Protein AF-A0A6L4ZRF6-F1 (afdb_monomer_lite)

Foldseek 3Di:
DVVVVVVVVVVVVVVVVVVVVVVVVVVVCVVVPDPPVVVVVVVVVCVVVPPPPPDDDDPPDDDDPPPDPQDCAQPPPRDNVQADSVQCAGPVVRDHDD

Secondary structure (DSSP, 8-state):
-HHHHHHHHHHHHHHHHHHHHHHHHHHHHHHHHSSHHHHHHHHHHHHHHTTS------TT--------PPPSS-TTT--STTEETTTTEETTTTEE--

Radius of gyration: 26.77 Å; chains: 1; bounding box: 48×26×82 Å

Structure (mmCIF, N/CA/C/O backbone):
data_AF-A0A6L4ZRF6-F1
#
_entry.id   AF-A0A6L4ZRF6-F1
#
loop_
_atom_site.group_PDB
_atom_site.id
_atom_site.type_symbol
_atom_site.label_atom_id
_atom_site.label_alt_id
_atom_site.label_comp_id
_atom_site.label_asym_id
_atom_site.label_entity_id
_atom_site.label_seq_id
_atom_site.pdbx_PDB_ins_code
_atom_site.Cartn_x
_atom_site.Cartn_y
_atom_site.Cartn_z
_atom_site.occupancy
_atom_site.B_iso_or_equiv
_atom_site.auth_seq_id
_atom_site.auth_comp_id
_atom_site.auth_asym_id
_atom_site.auth_atom_id
_atom_site.pdbx_PDB_model_num
ATOM 1 N N . MET A 1 1 ? 22.731 5.575 -45.638 1.00 62.84 1 MET A N 1
ATOM 2 C CA . MET A 1 1 ? 21.428 5.202 -45.036 1.00 62.84 1 MET A CA 1
ATOM 3 C C . MET A 1 1 ? 21.504 5.126 -43.505 1.00 62.84 1 MET A C 1
ATOM 5 O O . MET A 1 1 ? 20.473 5.020 -42.859 1.00 62.84 1 MET A O 1
ATOM 9 N N . ASP A 1 2 ? 22.690 5.286 -42.912 1.00 85.00 2 ASP A N 1
ATOM 10 C CA . ASP A 1 2 ? 22.946 5.011 -41.490 1.00 85.00 2 ASP A CA 1
ATOM 11 C C . ASP A 1 2 ? 22.558 6.144 -40.532 1.00 85.00 2 ASP A C 1
ATOM 13 O O . ASP A 1 2 ? 22.240 5.894 -39.373 1.00 85.00 2 ASP A O 1
ATOM 17 N N . PHE A 1 3 ? 22.507 7.392 -41.012 1.00 91.62 3 PHE A N 1
ATOM 18 C CA . PHE A 1 3 ? 22.149 8.541 -40.173 1.00 91.62 3 PHE A CA 1
ATOM 19 C C . PHE A 1 3 ? 20.711 8.460 -39.639 1.00 91.62 3 PHE A C 1
ATOM 21 O O . PHE A 1 3 ? 20.464 8.734 -38.468 1.00 91.62 3 PHE A O 1
ATOM 28 N N . MET A 1 4 ? 19.767 8.016 -40.475 1.00 92.81 4 MET A N 1
ATOM 29 C CA . MET A 1 4 ? 18.377 7.840 -40.046 1.00 92.81 4 MET A CA 1
ATOM 30 C C . MET A 1 4 ? 18.254 6.701 -39.031 1.00 92.81 4 MET A C 1
ATOM 32 O O . MET A 1 4 ? 17.573 6.861 -38.025 1.00 92.81 4 MET A O 1
ATOM 36 N N . ALA A 1 5 ? 18.969 5.590 -39.236 1.00 90.62 5 ALA A N 1
ATOM 37 C CA . ALA A 1 5 ? 18.994 4.480 -38.284 1.00 90.62 5 ALA A CA 1
ATOM 38 C C . ALA A 1 5 ? 19.575 4.900 -36.920 1.00 90.62 5 ALA A C 1
ATOM 40 O O . ALA A 1 5 ? 19.032 4.530 -35.880 1.00 90.62 5 ALA A O 1
ATOM 41 N N . PHE A 1 6 ? 20.622 5.731 -36.915 1.00 91.94 6 PHE A N 1
ATOM 42 C CA . PHE A 1 6 ? 21.191 6.294 -35.692 1.00 91.94 6 PHE A CA 1
ATOM 43 C C . PHE A 1 6 ? 20.197 7.204 -34.955 1.00 91.94 6 PHE A C 1
ATOM 45 O O . PHE A 1 6 ? 19.999 7.047 -33.751 1.00 91.94 6 PHE A O 1
ATOM 52 N N . LEU A 1 7 ? 19.515 8.105 -35.672 1.00 93.38 7 LEU A N 1
ATOM 53 C CA . LEU A 1 7 ? 18.487 8.970 -35.083 1.00 93.38 7 LEU A CA 1
ATOM 54 C C . LEU A 1 7 ? 17.329 8.166 -34.481 1.00 93.38 7 LEU A C 1
ATOM 56 O O . LEU A 1 7 ? 16.917 8.443 -33.356 1.00 93.38 7 LEU A O 1
ATOM 60 N N . PHE A 1 8 ? 16.844 7.136 -35.179 1.00 93.06 8 PHE A N 1
ATOM 61 C CA . PHE A 1 8 ? 15.815 6.244 -34.640 1.00 93.06 8 PHE A CA 1
ATOM 62 C C . PHE A 1 8 ? 16.291 5.503 -33.386 1.00 93.06 8 PHE A C 1
ATOM 64 O O . PHE A 1 8 ? 15.535 5.403 -32.422 1.00 93.06 8 PHE A O 1
ATOM 71 N N . GLY A 1 9 ? 17.546 5.044 -33.358 1.00 93.56 9 GLY A N 1
ATOM 72 C CA . GLY A 1 9 ? 18.135 4.401 -32.183 1.00 93.56 9 GLY A CA 1
ATOM 73 C C . GLY A 1 9 ? 18.173 5.320 -30.958 1.00 93.56 9 GLY A C 1
ATOM 74 O O . GLY A 1 9 ? 17.752 4.919 -29.873 1.00 93.56 9 GLY A O 1
ATOM 75 N N . VAL A 1 10 ? 18.606 6.572 -31.131 1.00 93.56 10 VAL A N 1
ATOM 76 C CA . VAL A 1 10 ? 18.661 7.562 -30.040 1.00 93.56 10 VAL A CA 1
ATOM 77 C C . VAL A 1 10 ? 17.261 7.904 -29.528 1.00 93.56 10 VAL A C 1
ATOM 79 O O . VAL A 1 10 ? 17.039 7.923 -28.316 1.00 93.56 10 VAL A O 1
ATOM 82 N N . LEU A 1 11 ? 16.301 8.121 -30.431 1.00 93.69 11 LEU A N 1
ATOM 83 C CA . LEU A 1 11 ? 14.914 8.411 -30.057 1.00 93.69 11 LEU A CA 1
ATOM 84 C C . LEU A 1 11 ? 14.264 7.236 -29.318 1.00 93.69 11 LEU A C 1
ATOM 86 O O . LEU A 1 11 ? 13.555 7.449 -28.336 1.00 93.69 11 LEU A O 1
ATOM 90 N N . PHE A 1 12 ? 14.539 6.001 -29.741 1.00 93.38 12 PHE A N 1
ATOM 91 C CA . PHE A 1 12 ? 14.005 4.803 -29.100 1.00 93.38 12 PHE A CA 1
ATOM 92 C C . PHE A 1 12 ? 14.560 4.606 -27.683 1.00 93.38 12 PHE A C 1
ATOM 94 O O . PHE A 1 12 ? 13.794 4.358 -26.753 1.00 93.38 12 PHE A O 1
ATOM 101 N N . ILE A 1 13 ? 15.872 4.787 -27.488 1.00 93.25 13 ILE A N 1
ATOM 102 C CA . ILE A 1 13 ? 16.501 4.709 -26.160 1.00 93.25 13 ILE A CA 1
ATOM 103 C C . ILE A 1 13 ? 15.980 5.827 -25.250 1.00 93.25 13 ILE A C 1
ATOM 105 O O . ILE A 1 13 ? 15.648 5.564 -24.095 1.00 93.25 13 ILE A O 1
ATOM 109 N N . GLY A 1 14 ? 15.852 7.054 -25.767 1.00 92.12 14 GLY A N 1
ATOM 110 C CA . GLY A 1 14 ? 15.273 8.173 -25.022 1.00 92.12 14 GLY A CA 1
ATOM 111 C C . GLY A 1 14 ? 13.829 7.902 -24.593 1.00 92.12 14 GLY A C 1
ATOM 112 O O . GLY A 1 14 ? 13.486 8.088 -23.428 1.00 92.12 14 GLY A O 1
ATOM 113 N N . TYR A 1 15 ? 13.000 7.384 -25.502 1.00 93.69 15 TYR A N 1
ATOM 114 C CA . TYR A 1 15 ? 11.612 7.023 -25.213 1.00 93.69 15 TYR A CA 1
ATOM 115 C C . TYR A 1 15 ? 11.503 5.908 -24.163 1.00 93.69 15 TYR A C 1
ATOM 117 O O . TYR A 1 15 ? 10.724 6.028 -23.216 1.00 93.69 15 TYR A O 1
ATOM 125 N N . LEU A 1 16 ? 12.303 4.842 -24.282 1.00 93.50 16 LEU A N 1
ATOM 126 C CA . LEU A 1 16 ? 12.352 3.781 -23.272 1.00 93.50 16 LEU A CA 1
ATOM 127 C C . LEU A 1 16 ? 12.818 4.317 -21.913 1.00 93.50 16 LEU A C 1
ATOM 129 O O . LEU A 1 16 ? 12.228 3.971 -20.892 1.00 93.50 16 LEU A O 1
ATOM 133 N N . GLY A 1 17 ? 13.829 5.190 -21.901 1.00 91.12 17 GLY A N 1
ATOM 134 C CA . GLY A 1 17 ? 14.337 5.827 -20.689 1.00 91.12 17 GLY A CA 1
ATOM 135 C C . GLY A 1 17 ? 13.268 6.638 -19.958 1.00 91.12 17 GLY A C 1
ATOM 136 O O . GLY A 1 17 ? 13.114 6.474 -18.751 1.00 91.12 17 GLY A O 1
ATOM 137 N N . ILE A 1 18 ? 12.481 7.438 -20.686 1.00 90.81 18 ILE A N 1
ATOM 138 C CA . ILE A 1 18 ? 11.383 8.232 -20.113 1.00 90.81 18 ILE A 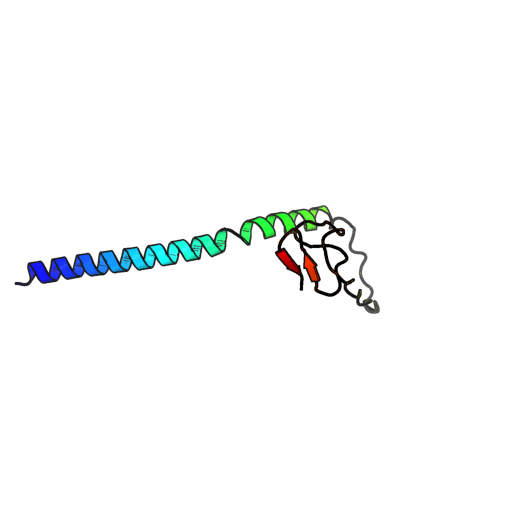CA 1
ATOM 139 C C . ILE A 1 18 ? 10.301 7.323 -19.518 1.00 90.81 18 ILE A C 1
ATOM 141 O O . ILE A 1 18 ? 9.910 7.527 -18.376 1.00 90.81 18 ILE A O 1
ATOM 145 N N . ASN A 1 19 ? 9.865 6.282 -20.235 1.00 87.69 19 ASN A N 1
ATOM 146 C CA . ASN A 1 19 ? 8.832 5.363 -19.730 1.00 87.69 19 ASN A CA 1
ATOM 147 C C . ASN A 1 19 ? 9.291 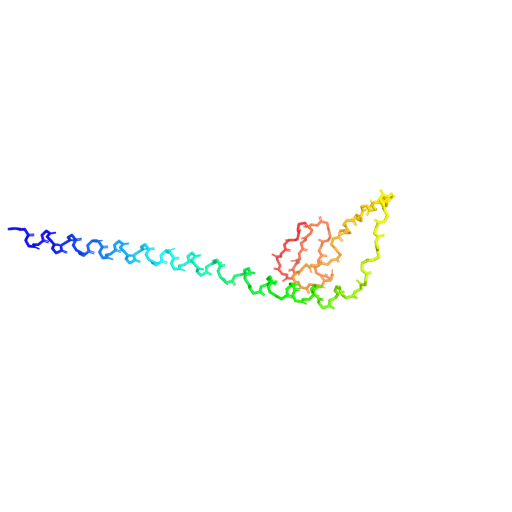4.572 -18.492 1.00 87.69 19 ASN A C 1
ATOM 149 O O . ASN A 1 19 ? 8.501 4.299 -17.589 1.00 87.69 19 ASN A O 1
ATOM 153 N N . ILE A 1 20 ? 10.568 4.178 -18.444 1.00 89.19 20 ILE A N 1
ATOM 154 C CA . ILE A 1 20 ? 11.144 3.490 -17.282 1.00 89.19 20 ILE A CA 1
ATOM 155 C C . ILE A 1 20 ? 11.275 4.454 -16.102 1.00 89.19 20 ILE A C 1
ATOM 157 O O . ILE A 1 20 ? 10.969 4.063 -14.975 1.00 89.19 20 ILE A O 1
ATOM 161 N N . TRP A 1 21 ? 11.709 5.691 -16.355 1.00 88.56 21 TRP A N 1
ATOM 162 C CA . TRP A 1 21 ? 11.822 6.729 -15.337 1.00 88.56 21 TRP A CA 1
ATOM 163 C C . TRP A 1 21 ? 10.463 7.054 -14.721 1.00 88.56 21 TRP A C 1
ATOM 165 O O . TRP A 1 21 ? 10.344 7.034 -13.504 1.00 88.56 21 TRP A O 1
ATOM 175 N N . ASP A 1 22 ? 9.436 7.251 -15.546 1.00 85.81 22 ASP A N 1
ATOM 176 C CA . ASP A 1 22 ? 8.076 7.573 -15.104 1.00 85.81 22 ASP A CA 1
ATOM 177 C C . ASP A 1 22 ? 7.497 6.460 -14.213 1.00 85.81 22 ASP A C 1
ATOM 179 O O . ASP A 1 22 ? 7.090 6.687 -13.075 1.00 85.81 22 ASP A O 1
ATOM 183 N N . ARG A 1 23 ? 7.630 5.199 -14.649 1.00 84.00 23 ARG A N 1
ATOM 184 C CA . ARG A 1 23 ? 7.219 4.026 -13.856 1.00 84.00 23 ARG A CA 1
ATOM 185 C C . ARG A 1 23 ? 8.037 3.840 -12.570 1.00 84.00 23 ARG A C 1
ATOM 187 O O . ARG A 1 23 ? 7.585 3.185 -11.623 1.00 84.00 23 ARG A O 1
ATOM 194 N N . TRP A 1 24 ? 9.283 4.304 -12.540 1.00 84.44 24 TRP A N 1
ATOM 195 C CA . TRP A 1 24 ? 10.101 4.278 -11.329 1.00 84.44 24 TRP A CA 1
ATOM 196 C C . TRP A 1 24 ? 9.722 5.413 -10.372 1.00 84.44 24 TRP A C 1
ATOM 198 O O . TRP A 1 24 ? 9.648 5.180 -9.166 1.00 84.44 24 TRP A O 1
ATOM 208 N N . GLU A 1 25 ? 9.407 6.593 -10.902 1.00 83.31 25 GLU A N 1
ATOM 209 C CA . GLU A 1 25 ? 8.938 7.763 -10.161 1.00 83.31 25 GLU A CA 1
ATOM 210 C C . GLU A 1 25 ? 7.616 7.461 -9.445 1.00 83.31 25 GLU A C 1
ATOM 212 O O . GLU A 1 25 ? 7.523 7.665 -8.235 1.00 83.31 25 GLU A O 1
ATOM 217 N N . GLU A 1 26 ? 6.653 6.843 -10.138 1.00 79.19 26 GLU A N 1
ATOM 218 C CA . GLU A 1 26 ? 5.393 6.363 -9.548 1.00 79.19 26 GLU A CA 1
ATOM 219 C C . GLU A 1 26 ? 5.629 5.407 -8.369 1.00 79.19 26 GLU A C 1
ATOM 221 O O . GLU A 1 26 ? 5.065 5.588 -7.287 1.00 79.19 26 GLU A O 1
ATOM 226 N N . ARG A 1 27 ? 6.516 4.415 -8.540 1.00 74.56 27 ARG A N 1
ATOM 227 C CA . ARG A 1 27 ? 6.858 3.456 -7.474 1.00 74.56 27 ARG A CA 1
ATOM 228 C C . ARG A 1 27 ? 7.583 4.102 -6.303 1.00 74.56 27 ARG A C 1
ATOM 230 O O . ARG A 1 27 ? 7.388 3.701 -5.155 1.00 74.56 27 ARG A O 1
ATOM 237 N N . ARG A 1 28 ? 8.437 5.090 -6.567 1.00 73.19 28 ARG A N 1
ATOM 238 C CA . ARG A 1 28 ? 9.097 5.834 -5.497 1.00 73.19 28 ARG A CA 1
ATOM 239 C C . ARG A 1 28 ? 8.075 6.663 -4.727 1.00 73.19 28 ARG A C 1
ATOM 241 O O . ARG A 1 28 ? 8.121 6.670 -3.504 1.00 73.19 28 ARG A O 1
ATOM 248 N N . HIS A 1 29 ? 7.141 7.315 -5.413 1.00 66.12 29 HIS A N 1
ATOM 249 C CA . HIS A 1 29 ? 6.090 8.076 -4.753 1.00 66.12 29 HIS A CA 1
ATOM 250 C C . HIS A 1 29 ? 5.210 7.177 -3.884 1.00 66.12 29 HIS A C 1
ATOM 252 O O . HIS A 1 29 ? 5.052 7.496 -2.710 1.00 66.12 29 HIS A O 1
ATOM 258 N N . SER A 1 30 ? 4.763 6.013 -4.374 1.00 63.91 30 SER A N 1
ATOM 259 C CA . SER A 1 30 ? 3.963 5.076 -3.567 1.00 63.91 30 SER A CA 1
ATOM 260 C C . SER A 1 30 ? 4.678 4.599 -2.298 1.00 63.91 30 SER A C 1
ATOM 262 O O . SER A 1 30 ? 4.046 4.456 -1.258 1.00 63.91 30 SER A O 1
ATOM 264 N N . LEU A 1 31 ? 6.003 4.418 -2.344 1.00 58.88 31 LEU A N 1
ATOM 265 C CA . LEU A 1 31 ? 6.812 4.078 -1.163 1.00 58.88 31 LEU A CA 1
ATOM 266 C C . LEU A 1 31 ? 6.900 5.221 -0.135 1.00 58.88 31 LEU A C 1
ATOM 268 O O . LEU A 1 31 ? 7.180 4.975 1.035 1.00 58.88 31 LEU A O 1
ATOM 272 N N . PHE A 1 32 ? 6.678 6.469 -0.553 1.00 58.19 32 PHE A N 1
ATOM 273 C CA . PHE A 1 32 ? 6.805 7.652 0.301 1.00 58.19 32 PHE A CA 1
ATOM 274 C C . PHE A 1 32 ? 5.464 8.271 0.733 1.00 58.19 32 PHE A C 1
ATOM 276 O O . PHE A 1 32 ? 5.464 9.051 1.692 1.00 58.19 32 PHE A O 1
ATOM 283 N N . THR A 1 33 ? 4.332 7.967 0.080 1.00 56.16 33 THR A N 1
ATOM 284 C CA . THR A 1 33 ? 3.064 8.680 0.337 1.00 56.16 33 THR A CA 1
ATOM 285 C C . THR A 1 33 ? 2.088 8.076 1.345 1.00 56.16 33 THR A C 1
ATOM 287 O O . THR A 1 33 ? 1.273 8.860 1.820 1.00 56.16 33 THR A O 1
ATOM 290 N N . GLU A 1 34 ? 2.178 6.815 1.783 1.00 51.84 34 GLU A N 1
ATOM 291 C CA . GLU A 1 34 ? 1.217 6.306 2.796 1.00 51.84 34 GLU A CA 1
ATOM 292 C C . GLU A 1 34 ? 1.829 5.782 4.108 1.00 51.84 34 GLU A C 1
ATOM 294 O O . GLU A 1 34 ? 1.254 6.038 5.164 1.00 51.84 34 GLU A O 1
ATOM 299 N N . ASP A 1 35 ? 3.052 5.239 4.126 1.00 51.97 35 ASP A N 1
ATOM 300 C CA . ASP A 1 35 ? 3.594 4.643 5.368 1.00 51.97 35 ASP A CA 1
ATOM 301 C C . ASP A 1 35 ? 4.576 5.542 6.150 1.00 51.97 35 ASP A C 1
ATOM 303 O O . ASP A 1 35 ? 4.667 5.486 7.381 1.00 51.97 35 ASP A O 1
ATOM 307 N N . GLY A 1 36 ? 5.302 6.441 5.475 1.00 48.59 36 GLY A N 1
ATOM 308 C CA . GLY A 1 36 ? 6.423 7.176 6.087 1.00 48.59 36 GLY A CA 1
ATOM 309 C C . GLY A 1 36 ? 6.028 8.275 7.088 1.00 48.59 36 GLY A C 1
ATOM 310 O O . GLY A 1 36 ? 6.756 8.546 8.047 1.00 48.59 36 GLY A O 1
ATOM 311 N N . ARG A 1 37 ? 4.865 8.915 6.904 1.00 51.06 37 ARG A N 1
ATOM 312 C CA . ARG A 1 37 ? 4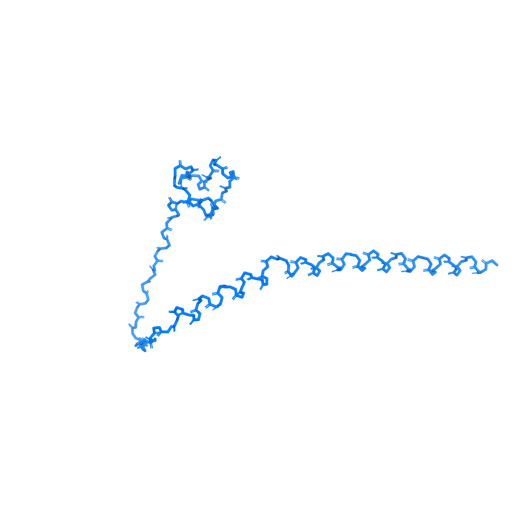.351 9.931 7.849 1.00 51.06 37 ARG A CA 1
ATOM 313 C C . ARG A 1 37 ? 3.559 9.321 9.002 1.00 51.06 37 ARG A C 1
ATOM 315 O O . ARG A 1 37 ? 3.551 9.902 10.089 1.00 51.06 37 ARG A O 1
ATOM 322 N N . PHE A 1 38 ? 2.952 8.155 8.791 1.00 49.22 38 PHE A N 1
ATOM 323 C CA . PHE A 1 38 ? 2.182 7.461 9.818 1.00 49.22 38 PHE A CA 1
ATOM 324 C C . PHE A 1 38 ? 3.103 6.861 10.889 1.00 49.22 38 PHE A C 1
ATOM 326 O O . PHE A 1 38 ? 2.892 7.083 12.083 1.00 49.22 38 PHE A O 1
ATOM 333 N N . LEU A 1 39 ? 4.214 6.239 10.474 1.00 51.16 39 LEU A N 1
ATOM 334 C CA . LEU A 1 39 ? 5.217 5.681 11.389 1.00 51.16 39 LEU A CA 1
ATOM 335 C C . LEU A 1 39 ? 5.877 6.746 12.276 1.00 51.16 39 LEU A C 1
ATOM 337 O O . LEU A 1 39 ? 6.047 6.528 13.473 1.00 51.16 39 LEU A O 1
ATOM 341 N N . ARG A 1 40 ? 6.185 7.939 11.752 1.00 46.78 40 ARG A N 1
ATOM 342 C CA . ARG A 1 40 ? 6.802 8.998 12.572 1.00 46.78 40 ARG A CA 1
ATOM 343 C C . ARG A 1 40 ? 5.851 9.535 13.649 1.00 46.78 40 ARG A C 1
ATOM 345 O O . ARG A 1 40 ? 6.296 9.839 14.755 1.00 46.78 40 ARG A O 1
ATOM 352 N N . HIS A 1 41 ? 4.551 9.617 13.359 1.00 49.31 41 HIS A N 1
ATOM 353 C CA . HIS A 1 41 ? 3.552 10.053 14.340 1.00 49.31 41 HIS A CA 1
ATOM 354 C C . HIS A 1 41 ? 3.210 8.969 15.374 1.00 49.31 41 HIS A C 1
ATOM 356 O O . HIS A 1 41 ? 3.006 9.306 16.543 1.00 49.31 41 HIS A O 1
ATOM 362 N N . GLN A 1 42 ? 3.194 7.688 14.988 1.00 52.00 42 GLN A N 1
ATOM 363 C CA . GLN A 1 42 ? 2.992 6.583 15.933 1.00 52.00 42 GLN A CA 1
ATOM 364 C C . GLN A 1 42 ? 4.186 6.416 16.885 1.00 52.00 42 GLN A C 1
ATOM 366 O O . GLN A 1 42 ? 3.981 6.311 18.093 1.00 52.00 42 GLN A O 1
ATOM 371 N N . PHE A 1 43 ? 5.425 6.491 16.382 1.00 49.97 43 PHE A N 1
ATOM 372 C CA . PHE A 1 43 ? 6.623 6.377 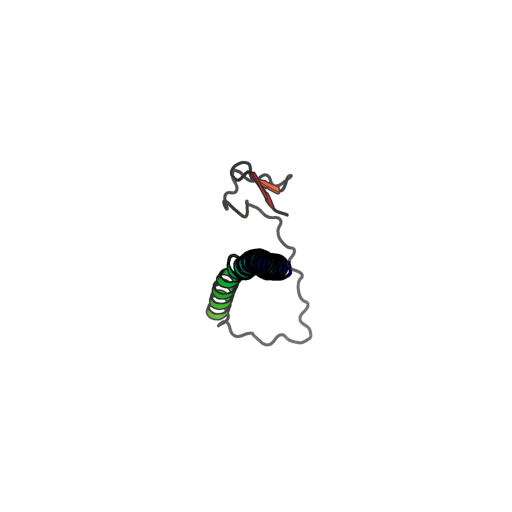17.224 1.00 49.97 43 PHE A CA 1
ATOM 373 C C . PHE A 1 43 ? 6.769 7.537 18.219 1.00 49.97 43 PHE A C 1
ATOM 375 O O . PHE A 1 43 ? 7.126 7.309 19.373 1.00 49.97 43 PHE A O 1
ATOM 382 N N . LEU A 1 44 ? 6.446 8.775 17.826 1.00 53.19 44 LEU A N 1
ATOM 383 C CA . LEU A 1 44 ? 6.497 9.915 18.752 1.00 53.19 44 LEU A CA 1
ATOM 384 C C . LEU A 1 44 ? 5.423 9.830 19.847 1.00 53.19 44 LEU A C 1
ATOM 386 O O . LEU A 1 44 ? 5.706 10.177 20.991 1.00 53.19 44 LEU A O 1
ATOM 390 N N . ARG A 1 45 ? 4.218 9.319 19.549 1.00 51.22 45 ARG A N 1
ATOM 391 C CA . ARG A 1 45 ? 3.207 9.058 20.591 1.00 51.22 45 ARG A CA 1
ATOM 392 C C . ARG A 1 45 ? 3.618 7.927 21.532 1.00 51.22 45 ARG A C 1
ATOM 394 O O . ARG A 1 45 ? 3.404 8.061 22.732 1.00 51.22 45 ARG A O 1
ATOM 401 N N . ALA A 1 46 ? 4.235 6.863 21.017 1.00 52.09 46 ALA A N 1
ATOM 402 C CA . ALA A 1 46 ? 4.740 5.773 21.847 1.00 52.09 46 ALA A CA 1
ATOM 403 C C . ALA A 1 46 ? 5.849 6.249 22.803 1.00 52.09 46 ALA A C 1
ATOM 405 O O . ALA A 1 46 ? 5.820 5.911 23.979 1.00 52.09 46 ALA A O 1
ATOM 406 N N . LEU A 1 47 ? 6.776 7.097 22.344 1.00 55.47 47 LEU A N 1
ATOM 407 C CA . LEU A 1 47 ? 7.866 7.607 23.187 1.00 55.47 47 LEU A CA 1
ATOM 408 C C . LEU A 1 47 ? 7.398 8.591 24.269 1.00 55.47 47 LEU A C 1
ATOM 410 O O . LEU A 1 47 ? 7.952 8.586 25.363 1.00 55.47 47 LEU A O 1
ATOM 414 N N . ILE A 1 48 ? 6.376 9.408 23.998 1.00 56.41 48 ILE A N 1
ATOM 415 C CA . ILE A 1 48 ? 5.835 10.352 24.993 1.00 56.41 48 ILE A CA 1
ATOM 416 C C . ILE A 1 48 ? 4.986 9.625 26.052 1.00 56.41 48 ILE A C 1
ATOM 418 O O . ILE A 1 48 ? 4.932 10.070 27.192 1.00 56.41 48 ILE A O 1
ATOM 422 N N . TYR A 1 49 ? 4.354 8.497 25.704 1.00 47.69 49 TYR A N 1
ATOM 423 C CA . TYR A 1 49 ? 3.556 7.692 26.642 1.00 47.69 49 TYR A CA 1
ATOM 424 C C . TYR A 1 49 ? 4.380 6.613 27.379 1.00 47.69 49 TYR A C 1
ATOM 426 O O . TYR A 1 49 ? 3.952 6.101 28.405 1.00 47.69 49 TYR A O 1
ATOM 434 N N . SER A 1 50 ? 5.583 6.285 26.891 1.00 46.97 50 SER A N 1
ATOM 435 C CA . SER A 1 50 ? 6.487 5.259 27.445 1.00 46.97 50 SER A CA 1
ATOM 436 C C . SER A 1 50 ? 7.412 5.774 28.562 1.00 46.97 50 SER A C 1
ATOM 438 O O . SER A 1 50 ? 8.460 5.179 28.821 1.00 46.97 50 SER A O 1
ATOM 440 N N . SER A 1 51 ? 7.074 6.880 29.228 1.00 51.12 51 SER A N 1
ATOM 441 C CA . SER A 1 51 ? 7.808 7.329 30.419 1.00 51.12 51 SER A CA 1
ATOM 442 C C . SER A 1 51 ? 7.319 6.681 31.717 1.00 51.12 51 SER A C 1
ATOM 444 O O . SER A 1 51 ? 7.792 7.053 32.789 1.00 51.12 51 SER A O 1
ATOM 446 N N . GLU A 1 52 ? 6.383 5.731 31.659 1.00 60.50 52 GLU A N 1
ATOM 447 C CA . GLU A 1 52 ? 6.118 4.874 32.813 1.00 60.50 52 GLU A CA 1
ATOM 448 C C . GLU A 1 52 ? 7.318 3.929 33.001 1.00 60.50 52 GLU A C 1
ATOM 450 O O . GLU A 1 52 ? 7.735 3.270 32.042 1.00 60.50 52 GLU A O 1
ATOM 455 N N . PRO A 1 53 ? 7.941 3.894 34.193 1.00 45.88 53 PRO A N 1
ATOM 456 C CA . PRO A 1 53 ? 9.092 3.040 34.435 1.00 45.88 53 PRO A CA 1
ATOM 457 C C . PRO A 1 53 ? 8.672 1.586 34.216 1.00 45.88 53 PRO A C 1
ATOM 459 O O . PRO A 1 53 ? 7.771 1.090 34.887 1.00 45.88 53 PRO A O 1
ATOM 462 N N . VAL A 1 54 ? 9.319 0.913 33.261 1.00 53.12 54 VAL A N 1
ATOM 463 C CA . VAL A 1 54 ? 9.131 -0.520 33.020 1.00 53.12 54 VAL A CA 1
ATOM 464 C C . VAL A 1 54 ? 9.633 -1.255 34.257 1.00 53.12 54 VAL A C 1
ATOM 466 O O . VAL A 1 54 ? 10.829 -1.488 34.429 1.00 53.12 54 VAL A O 1
ATOM 469 N N . GLU A 1 55 ? 8.698 -1.559 35.150 1.00 56.78 55 GLU A N 1
ATOM 470 C CA . GLU A 1 55 ? 8.923 -2.368 36.332 1.00 56.78 55 GLU A CA 1
ATOM 471 C C . GLU A 1 55 ? 9.356 -3.764 35.866 1.00 56.78 55 GLU A C 1
ATOM 473 O O . GLU A 1 55 ? 8.677 -4.439 35.090 1.00 56.78 55 GLU A O 1
ATOM 478 N N . TYR A 1 56 ? 10.571 -4.131 36.257 1.00 49.44 56 TYR A N 1
ATOM 479 C CA . TYR A 1 56 ? 11.313 -5.298 35.801 1.00 49.44 56 TYR A CA 1
ATOM 480 C C . TYR A 1 56 ? 10.465 -6.574 35.915 1.00 49.44 56 TYR A C 1
ATOM 482 O O . TYR A 1 56 ? 10.206 -7.072 37.012 1.00 49.44 56 TYR A O 1
ATOM 490 N N . LEU A 1 57 ? 10.032 -7.111 34.770 1.00 55.88 57 LEU A N 1
ATOM 491 C CA . LEU A 1 57 ? 9.247 -8.339 34.710 1.00 55.88 57 LEU A CA 1
ATOM 492 C C .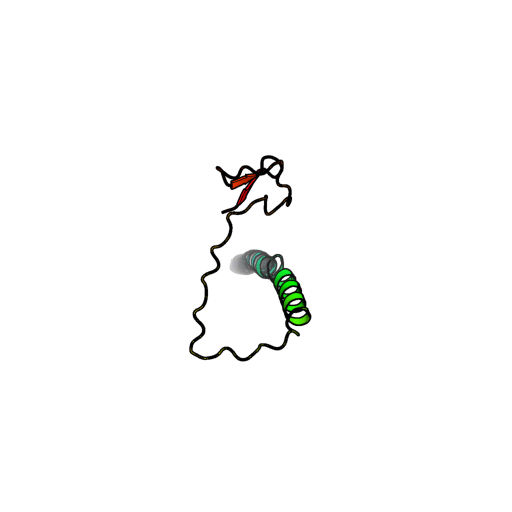 LEU A 1 57 ? 10.075 -9.517 35.243 1.00 55.88 57 LEU A C 1
ATOM 494 O O . LEU A 1 57 ? 11.042 -9.965 34.628 1.00 55.88 57 LEU A O 1
ATOM 498 N N . SER A 1 58 ? 9.659 -10.023 36.402 1.00 58.69 58 SER A N 1
ATOM 499 C CA . SER A 1 58 ? 10.119 -11.278 36.990 1.00 58.69 58 SER A CA 1
ATOM 500 C C . SER A 1 58 ? 9.988 -12.436 35.982 1.00 58.69 58 SER A C 1
ATOM 502 O O . SER A 1 58 ? 8.950 -12.546 35.323 1.00 58.69 58 SER A O 1
ATOM 504 N N . PRO A 1 59 ? 10.972 -13.352 35.878 1.00 60.22 59 PRO A N 1
ATOM 505 C CA . PRO A 1 59 ? 10.970 -14.451 34.902 1.00 60.22 59 PRO A CA 1
ATOM 506 C C . PRO A 1 59 ? 9.855 -15.501 35.104 1.00 60.22 59 PRO A C 1
ATOM 508 O O . PRO A 1 59 ? 9.777 -16.460 34.345 1.00 60.22 59 PRO A O 1
ATOM 511 N N . ASN A 1 60 ? 8.971 -15.318 36.092 1.00 57.28 60 ASN A N 1
ATOM 512 C CA . ASN A 1 60 ? 7.777 -16.140 36.325 1.00 57.28 60 ASN A CA 1
ATOM 513 C C . ASN A 1 60 ? 6.456 -15.446 35.935 1.00 57.28 60 ASN A C 1
ATOM 515 O O . ASN A 1 60 ? 5.376 -15.927 36.289 1.00 57.28 60 ASN A O 1
ATOM 519 N N . ALA A 1 61 ? 6.508 -14.314 35.227 1.00 56.62 61 ALA A N 1
ATOM 520 C CA . ALA A 1 61 ? 5.310 -13.614 34.784 1.00 56.62 61 ALA A CA 1
ATOM 521 C C . ALA A 1 61 ? 4.570 -14.431 33.708 1.00 56.62 61 ALA A C 1
ATOM 523 O O . ALA A 1 61 ? 4.995 -14.535 32.560 1.00 56.62 61 ALA A O 1
ATOM 524 N N . LYS A 1 62 ? 3.435 -15.026 34.085 1.00 61.03 62 LYS A N 1
ATOM 525 C CA . LYS A 1 62 ? 2.480 -15.605 33.135 1.00 61.03 62 LYS A CA 1
ATOM 526 C C . LYS A 1 62 ? 1.842 -14.458 32.351 1.00 61.03 62 LYS A C 1
ATOM 528 O O . LYS A 1 62 ? 1.062 -13.695 32.914 1.00 61.03 62 LYS A O 1
ATOM 533 N N . PHE A 1 63 ? 2.169 -14.329 31.069 1.00 60.09 63 PHE A N 1
ATOM 534 C CA . PHE A 1 63 ? 1.520 -13.356 30.194 1.00 60.09 63 PHE A CA 1
ATOM 535 C C . PHE A 1 63 ? 0.059 -13.771 29.994 1.00 60.09 63 PHE A C 1
ATOM 537 O O . PHE A 1 63 ? -0.229 -14.809 29.397 1.00 60.09 63 PHE A O 1
ATOM 544 N N . ALA A 1 64 ? -0.871 -12.987 30.536 1.00 61.75 64 ALA A N 1
ATOM 545 C CA . ALA A 1 64 ? -2.282 -13.148 30.234 1.00 61.75 64 ALA A CA 1
ATOM 546 C C . ALA A 1 64 ? -2.496 -12.722 28.777 1.00 61.75 64 ALA A C 1
ATOM 548 O O . ALA A 1 64 ? -2.286 -11.560 28.433 1.00 61.75 64 ALA A O 1
ATOM 549 N N . ILE A 1 65 ? -2.879 -13.666 27.916 1.00 59.56 65 ILE A N 1
ATOM 550 C CA . ILE A 1 65 ? -3.278 -13.360 26.541 1.00 59.56 65 ILE A CA 1
ATOM 551 C C . ILE A 1 65 ? -4.545 -12.513 26.645 1.00 59.56 65 ILE A C 1
ATOM 553 O O . ILE A 1 65 ? -5.620 -13.018 26.973 1.00 59.56 65 ILE A O 1
ATOM 557 N N . GLN A 1 66 ? -4.405 -11.209 26.429 1.00 54.56 66 GLN A N 1
ATOM 558 C CA . GLN A 1 66 ? -5.540 -10.309 26.355 1.00 54.56 66 GLN A CA 1
ATOM 559 C C . GLN A 1 66 ? -6.290 -10.674 25.072 1.00 54.56 66 GLN A C 1
ATOM 561 O O . GLN A 1 66 ? -5.806 -10.421 23.972 1.00 54.56 66 GLN A O 1
ATOM 566 N N . GLN A 1 67 ? -7.427 -11.359 25.212 1.00 55.41 67 GLN A N 1
ATOM 567 C CA . GLN A 1 67 ? -8.303 -11.653 24.083 1.00 55.41 67 GLN A CA 1
ATOM 568 C C . GLN A 1 67 ? -8.654 -10.322 23.416 1.00 55.41 67 GLN A C 1
ATOM 570 O O . GLN A 1 67 ? -9.192 -9.425 24.072 1.00 55.41 67 GLN A O 1
ATOM 575 N N . SER A 1 68 ? -8.298 -10.177 22.138 1.00 59.44 68 SER A N 1
ATOM 576 C CA . SER A 1 68 ? -8.687 -9.026 21.333 1.00 59.44 68 SER A CA 1
ATOM 577 C C . SER A 1 68 ? -10.207 -8.942 21.370 1.00 59.44 68 SER A C 1
ATOM 579 O O . SER A 1 68 ? -10.892 -9.838 20.874 1.00 59.44 68 SER A O 1
ATOM 581 N N . ARG A 1 69 ? -10.740 -7.913 22.034 1.00 62.59 69 ARG A N 1
ATOM 582 C CA . ARG A 1 69 ? -12.180 -7.655 22.036 1.00 62.59 69 ARG A CA 1
ATOM 583 C C . ARG A 1 69 ? -12.608 -7.469 20.583 1.00 62.59 69 ARG A C 1
ATOM 585 O O . ARG A 1 69 ? -11.923 -6.760 19.846 1.00 62.59 69 ARG A O 1
ATOM 592 N N . ALA A 1 70 ? -13.693 -8.133 20.189 1.00 64.88 70 ALA A N 1
ATOM 593 C CA . ALA A 1 70 ? -14.321 -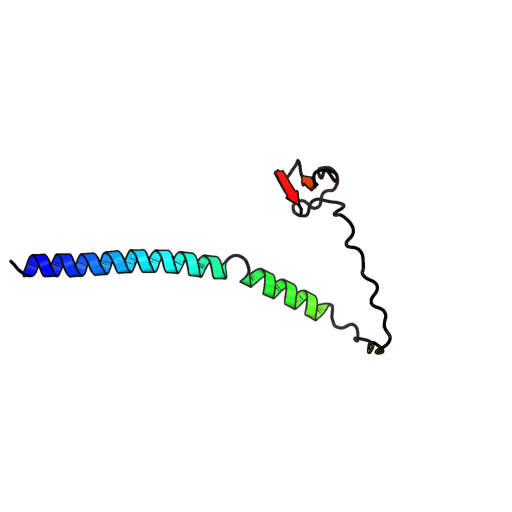7.896 18.897 1.00 64.88 70 ALA A CA 1
ATOM 594 C C . ALA A 1 70 ? -14.574 -6.387 18.729 1.00 64.88 70 ALA A C 1
ATOM 596 O O . ALA A 1 70 ? -14.806 -5.681 19.713 1.00 64.88 70 ALA A O 1
ATOM 597 N N . ALA A 1 71 ? -14.445 -5.876 17.507 1.00 72.00 71 ALA A N 1
ATOM 598 C CA . ALA A 1 71 ? -14.588 -4.450 17.254 1.00 72.00 71 ALA A CA 1
ATOM 599 C C . ALA A 1 71 ? -16.027 -4.000 17.559 1.00 72.00 71 ALA A C 1
ATOM 601 O O . ALA A 1 71 ? -16.955 -4.444 16.902 1.00 72.00 71 ALA A O 1
ATOM 602 N N . ASP A 1 72 ? -16.215 -3.096 18.526 1.00 82.06 72 ASP A N 1
ATOM 603 C CA . ASP A 1 72 ? -17.547 -2.589 18.913 1.00 82.06 72 ASP A CA 1
ATOM 604 C C . ASP A 1 72 ? -18.042 -1.421 18.025 1.00 82.06 72 ASP A C 1
ATOM 606 O O . ASP A 1 72 ? -19.120 -0.865 18.239 1.00 82.06 72 ASP A O 1
ATOM 610 N N . ARG A 1 73 ? -17.220 -0.959 17.074 1.00 87.06 73 ARG A N 1
ATOM 611 C CA . ARG A 1 73 ? -17.479 0.214 16.221 1.00 87.06 73 ARG A CA 1
ATOM 612 C C . ARG A 1 73 ? -16.635 0.163 14.952 1.00 87.06 73 ARG A C 1
ATOM 614 O O . ARG A 1 73 ? -15.559 -0.425 14.951 1.00 87.06 73 ARG A O 1
ATOM 621 N N . CYS A 1 74 ? -17.068 0.877 13.915 1.00 86.44 74 CYS A N 1
ATOM 622 C CA . CYS A 1 74 ? -16.309 0.990 12.671 1.00 86.44 74 CYS A CA 1
ATOM 623 C C . CYS A 1 74 ? -14.952 1.687 12.889 1.00 86.44 74 CYS A C 1
ATOM 625 O O . CYS A 1 74 ? -14.893 2.743 13.518 1.00 86.44 74 CYS A O 1
ATOM 627 N N . GLU A 1 75 ? -13.875 1.154 12.310 1.00 85.88 75 GLU A N 1
ATOM 628 C CA . GLU A 1 75 ? -12.525 1.742 12.377 1.00 85.88 75 GLU A CA 1
ATOM 629 C C . GLU A 1 75 ? -12.375 3.046 11.584 1.00 85.88 75 GLU A C 1
ATOM 631 O O . GLU A 1 75 ? -11.469 3.826 11.856 1.00 85.88 75 GLU A O 1
ATOM 636 N N . VAL A 1 76 ? -13.268 3.302 10.622 1.00 86.81 76 VAL A N 1
ATOM 637 C CA . VAL A 1 76 ? -13.189 4.471 9.734 1.00 86.81 76 VAL A CA 1
ATOM 638 C C . VAL A 1 76 ? -13.980 5.650 10.295 1.00 86.81 76 VAL A C 1
ATOM 640 O O . VAL A 1 76 ? -13.434 6.737 10.474 1.00 86.81 76 VAL A O 1
ATOM 643 N N . CYS A 1 77 ? -15.274 5.470 10.583 1.00 89.06 77 CYS A N 1
ATOM 644 C CA . CYS A 1 77 ? -16.098 6.558 11.126 1.00 89.06 77 CYS A CA 1
ATOM 645 C C . CYS A 1 77 ? -16.142 6.608 12.651 1.00 89.06 77 CYS A C 1
ATOM 647 O O . CYS A 1 77 ? -16.655 7.589 13.192 1.00 89.06 77 CYS A O 1
ATOM 649 N N . HIS A 1 78 ? -15.655 5.574 13.346 1.00 89.25 78 HIS A N 1
ATOM 650 C CA . HIS A 1 78 ? -15.710 5.445 14.807 1.00 89.25 78 HIS A CA 1
ATOM 651 C C . HIS A 1 78 ? -17.118 5.543 15.412 1.00 89.25 78 HIS A C 1
ATOM 653 O O . HIS A 1 78 ? -17.256 5.699 16.625 1.00 89.25 78 HIS A O 1
ATOM 659 N N . GLN A 1 79 ? -18.160 5.430 14.588 1.00 85.81 79 GLN A N 1
ATOM 660 C CA . GLN A 1 79 ? -19.541 5.465 15.043 1.00 85.81 79 GLN A CA 1
ATOM 661 C C . GLN A 1 79 ? -20.072 4.035 15.230 1.00 85.81 79 GLN A C 1
ATOM 663 O O . GLN A 1 79 ? -19.863 3.198 14.346 1.00 85.81 79 GLN A O 1
ATOM 668 N N . PRO A 1 80 ? -20.738 3.740 16.359 1.00 85.06 80 PRO A N 1
ATOM 669 C CA . PRO A 1 80 ? -21.317 2.422 16.614 1.00 85.06 80 PRO A CA 1
ATOM 670 C C . PRO A 1 80 ? -22.697 2.238 15.964 1.00 85.06 80 PRO A C 1
ATOM 672 O O . PRO A 1 80 ? -23.097 1.121 15.677 1.00 85.06 80 PRO A O 1
ATOM 675 N N . ASP A 1 81 ? -23.423 3.328 15.706 1.00 89.06 81 ASP A N 1
ATOM 676 C CA . ASP A 1 81 ? -24.801 3.335 15.190 1.00 89.06 81 ASP A CA 1
ATOM 677 C C . ASP A 1 81 ? -24.947 2.766 13.770 1.00 89.06 81 ASP A C 1
ATOM 679 O O . ASP A 1 81 ? -26.007 2.282 13.383 1.00 89.06 81 ASP A O 1
ATOM 683 N N . CYS A 1 82 ? -23.879 2.840 12.985 1.00 87.25 82 CYS A N 1
ATOM 684 C CA . CYS A 1 82 ? -23.847 2.456 11.582 1.00 87.25 82 CYS A CA 1
ATOM 685 C C . CYS A 1 82 ? -22.950 1.247 11.312 1.00 87.25 82 CYS A C 1
ATOM 687 O O . CYS A 1 82 ? -22.686 0.957 10.143 1.00 87.25 82 CYS A O 1
ATOM 689 N N . PHE A 1 83 ? -22.468 0.579 12.364 1.00 91.62 83 PHE A N 1
ATOM 690 C CA . PHE A 1 83 ? -21.602 -0.589 12.279 1.00 91.62 83 PHE A CA 1
ATOM 691 C C . PHE A 1 83 ? -22.366 -1.854 12.666 1.00 91.62 83 PHE A C 1
ATOM 693 O O . PHE A 1 83 ? -22.911 -1.952 13.761 1.00 91.62 83 PHE A O 1
ATOM 700 N N . ASP A 1 84 ? -22.399 -2.812 11.751 1.00 88.50 84 ASP A N 1
ATOM 701 C CA . ASP A 1 84 ? -22.991 -4.121 11.966 1.00 88.50 84 ASP A CA 1
ATOM 702 C C . ASP A 1 84 ? -21.911 -5.102 12.440 1.00 88.50 84 ASP A C 1
ATOM 704 O O . ASP A 1 84 ? -20.958 -5.398 11.714 1.00 88.50 84 ASP A O 1
ATOM 708 N N . LEU A 1 85 ? -22.077 -5.586 13.672 1.00 85.62 85 LEU A N 1
ATOM 709 C CA . LEU A 1 85 ? -21.164 -6.508 14.347 1.00 85.62 85 LEU A CA 1
ATOM 710 C C . LEU A 1 85 ? -21.176 -7.911 13.729 1.00 85.62 85 LEU A C 1
ATOM 712 O O . LEU A 1 85 ? -20.167 -8.605 13.804 1.00 85.62 85 LEU A O 1
ATOM 716 N N . GLU A 1 86 ? -22.291 -8.347 13.133 1.00 86.00 86 GLU A N 1
ATOM 717 C CA . GLU A 1 86 ? -22.385 -9.694 12.551 1.00 86.00 86 GLU A CA 1
ATOM 718 C C . GLU A 1 86 ? -21.627 -9.784 11.226 1.00 86.00 86 GLU A C 1
ATOM 720 O O . GLU A 1 86 ? -21.046 -10.817 10.891 1.00 86.00 86 GLU A O 1
ATOM 725 N N . THR A 1 87 ? -21.628 -8.692 10.462 1.00 87.06 87 THR A N 1
ATOM 726 C CA . THR A 1 87 ? -21.028 -8.633 9.124 1.00 87.06 87 THR A CA 1
ATOM 727 C C . THR A 1 87 ? -19.709 -7.863 9.078 1.00 87.06 87 THR A C 1
ATOM 729 O O . THR A 1 87 ? -19.088 -7.781 8.007 1.00 87.06 87 THR A O 1
ATOM 732 N N . SER A 1 88 ? -19.299 -7.304 10.220 1.00 88.19 88 SER A N 1
ATOM 733 C CA . SER A 1 88 ? -18.192 -6.360 10.381 1.00 88.19 88 SER A CA 1
ATOM 734 C C . SER A 1 88 ? -18.235 -5.233 9.346 1.00 88.19 88 SER A C 1
ATOM 736 O O . SER A 1 88 ? -17.209 -4.838 8.793 1.00 88.19 88 SER A O 1
ATOM 738 N N . PHE A 1 89 ? -19.433 -4.740 9.021 1.00 90.56 89 PHE A N 1
ATOM 739 C CA . PHE A 1 89 ? -19.663 -3.799 7.926 1.00 90.56 89 PHE A CA 1
ATOM 740 C C . PHE A 1 89 ? -20.245 -2.481 8.423 1.00 90.56 89 PHE A C 1
ATOM 742 O O . PHE A 1 89 ? -21.160 -2.442 9.238 1.00 90.56 89 PHE A O 1
ATOM 749 N N . CYS A 1 90 ? -19.749 -1.374 7.877 1.00 92.25 90 CYS A N 1
ATOM 750 C CA . CYS A 1 90 ? -20.303 -0.057 8.131 1.00 92.25 90 CYS A CA 1
ATOM 751 C C . CYS A 1 90 ? -21.164 0.427 6.962 1.00 92.25 90 CYS A C 1
ATOM 753 O O . CYS A 1 90 ? -20.641 0.730 5.888 1.00 92.25 90 CYS A O 1
ATOM 755 N N . ASN A 1 91 ? -22.462 0.626 7.207 1.00 91.94 91 ASN A N 1
ATOM 756 C CA . ASN A 1 91 ? -23.411 1.151 6.215 1.00 91.94 91 ASN A CA 1
ATOM 757 C C . ASN A 1 91 ? -23.101 2.595 5.793 1.00 91.94 91 ASN A C 1
ATOM 759 O O . ASN A 1 91 ? -23.444 3.013 4.690 1.00 91.94 91 ASN A O 1
ATOM 763 N N . ARG A 1 92 ? -22.455 3.376 6.665 1.00 90.31 92 ARG A N 1
ATOM 764 C CA . ARG A 1 92 ? -22.138 4.786 6.402 1.00 90.31 92 ARG A CA 1
ATOM 765 C C . ARG A 1 92 ? -20.900 4.952 5.526 1.00 90.31 92 ARG A C 1
ATOM 767 O O . ARG A 1 92 ? -20.882 5.807 4.647 1.00 90.31 92 ARG A O 1
ATOM 774 N N . CYS A 1 93 ? -19.866 4.158 5.792 1.00 91.38 93 CYS A N 1
ATOM 775 C CA . CYS A 1 93 ? -18.586 4.226 5.084 1.00 91.38 93 CYS A CA 1
ATOM 776 C C . CYS A 1 93 ? -18.482 3.231 3.931 1.00 91.38 93 CYS A C 1
ATOM 778 O O . CYS A 1 93 ? -17.521 3.300 3.173 1.00 91.38 93 CYS A O 1
ATOM 780 N N . ASN A 1 94 ? -19.431 2.296 3.826 1.00 90.50 94 ASN A N 1
ATOM 781 C CA . ASN A 1 94 ? -19.361 1.155 2.921 1.00 90.50 94 ASN A CA 1
ATOM 782 C C . ASN A 1 94 ? -18.028 0.388 3.067 1.00 90.50 94 ASN A C 1
ATOM 784 O O . ASN A 1 94 ? -17.393 0.011 2.085 1.00 90.50 94 ASN A O 1
ATOM 788 N N . HIS A 1 95 ? -17.577 0.212 4.314 1.00 86.31 95 HIS A N 1
ATOM 789 C CA . HIS A 1 95 ? -16.276 -0.366 4.659 1.00 86.31 95 HIS A CA 1
ATOM 790 C C . HIS A 1 95 ? -16.452 -1.589 5.561 1.00 86.31 95 HIS A C 1
ATOM 792 O O . HIS A 1 95 ? -17.295 -1.561 6.459 1.00 86.31 95 HIS A O 1
ATOM 798 N N . ARG A 1 96 ? -15.657 -2.643 5.332 1.00 86.62 96 ARG A N 1
ATOM 799 C CA . ARG A 1 96 ? -15.603 -3.833 6.193 1.00 86.62 96 ARG A CA 1
ATOM 800 C C . ARG A 1 96 ? -14.320 -3.845 7.007 1.00 86.62 96 ARG A C 1
ATOM 802 O O . ARG A 1 96 ? -13.248 -3.693 6.432 1.00 86.62 96 ARG A O 1
ATOM 809 N N . THR A 1 97 ? -14.449 -4.071 8.304 1.00 72.19 97 THR A N 1
ATOM 810 C CA . THR A 1 97 ? -13.328 -4.335 9.212 1.00 72.19 97 THR A CA 1
ATOM 811 C C . THR A 1 97 ? -13.132 -5.848 9.342 1.00 72.19 97 THR A C 1
ATOM 813 O O . THR A 1 97 ? -14.106 -6.597 9.258 1.00 72.19 97 THR A O 1
ATOM 816 N N . LEU A 1 98 ? -11.883 -6.299 9.462 1.00 64.25 98 LEU A N 1
ATOM 817 C CA . LEU A 1 98 ? -11.512 -7.721 9.544 1.00 64.25 98 LEU A CA 1
ATOM 818 C C . LEU A 1 98 ? -11.509 -8.228 10.987 1.00 64.25 98 LEU A C 1
ATOM 820 O O . LEU A 1 98 ? -11.097 -7.454 11.876 1.00 64.25 98 LEU A O 1
#

pLDDT: mean 73.29, std 16.97, range [45.88, 93.69]

Sequence (98 aa):
MDFMAFLFGVLFIGYLGINIWDRWEERRHSLFTEDGRFLRHQFLRALIYSSEPVEYLSPNAKFAIQQSRAADRCEVCHQPDCFDLETSFCNRCNHRTL